Protein AF-A0A1M7P7F6-F1 (afdb_monomer_lite)

Organism: NCBI:txid1190415

pLDDT: mean 93.76, std 7.88, range [43.0, 98.19]

Structure (mmCIF, N/CA/C/O backbone):
data_AF-A0A1M7P7F6-F1
#
_entry.id   AF-A0A1M7P7F6-F1
#
loop_
_atom_site.group_PDB
_atom_site.id
_atom_site.type_symbol
_atom_site.label_atom_id
_atom_site.label_alt_id
_atom_site.label_comp_id
_atom_site.label_asym_id
_atom_site.label_entity_id
_atom_site.label_seq_id
_atom_site.pdbx_PDB_ins_code
_atom_site.Cartn_x
_atom_site.Cartn_y
_atom_site.Cartn_z
_atom_site.occupancy
_atom_site.B_iso_or_equiv
_atom_site.auth_seq_id
_atom_site.auth_comp_id
_atom_site.auth_asym_id
_atom_site.auth_atom_id
_atom_site.pdbx_PDB_model_num
ATOM 1 N N . MET A 1 1 ? -1.096 -17.892 -5.203 1.00 84.19 1 MET A N 1
ATOM 2 C CA . MET A 1 1 ? -1.112 -16.898 -4.107 1.00 84.19 1 MET A CA 1
ATOM 3 C C . MET A 1 1 ? 0.234 -16.950 -3.409 1.00 84.19 1 MET A C 1
ATOM 5 O O . MET A 1 1 ? 0.720 -18.050 -3.185 1.00 84.19 1 MET A O 1
ATOM 9 N N . ILE A 1 2 ? 0.833 -15.798 -3.111 1.00 93.12 2 ILE A N 1
ATOM 10 C CA . ILE A 1 2 ? 2.153 -15.685 -2.477 1.00 93.12 2 ILE A CA 1
ATOM 11 C C . ILE A 1 2 ? 2.014 -14.786 -1.247 1.00 93.12 2 ILE A C 1
ATOM 13 O O . ILE A 1 2 ? 1.467 -13.690 -1.345 1.00 93.12 2 ILE A O 1
ATOM 17 N N . TYR A 1 3 ? 2.510 -15.241 -0.099 1.00 95.12 3 TYR A N 1
ATOM 18 C CA . TYR A 1 3 ? 2.685 -14.395 1.077 1.00 95.12 3 TYR A CA 1
ATOM 19 C C . TYR A 1 3 ? 4.166 -14.081 1.240 1.00 95.12 3 TYR A C 1
ATOM 21 O O . TYR A 1 3 ? 4.997 -14.987 1.279 1.00 95.12 3 TYR A O 1
ATOM 29 N N . VAL A 1 4 ? 4.480 -12.798 1.335 1.00 94.62 4 VAL A N 1
ATOM 30 C CA . VAL A 1 4 ? 5.816 -12.310 1.663 1.00 94.62 4 VAL A CA 1
ATOM 31 C C . VAL A 1 4 ? 5.679 -11.515 2.942 1.00 94.62 4 VAL A C 1
ATOM 33 O O . VAL A 1 4 ? 4.731 -10.754 3.075 1.00 94.62 4 VAL A O 1
ATOM 36 N N . GLY A 1 5 ? 6.578 -11.716 3.901 1.00 94.94 5 GLY A N 1
ATOM 37 C CA . GLY A 1 5 ? 6.529 -11.008 5.179 1.00 94.94 5 GLY A CA 1
ATOM 38 C C . GLY A 1 5 ? 6.753 -9.499 5.037 1.00 94.94 5 GLY A C 1
ATOM 39 O O . GLY A 1 5 ? 6.337 -8.859 4.072 1.00 94.94 5 GLY A O 1
ATOM 40 N N . GLU A 1 6 ? 7.427 -8.912 6.015 1.00 95.94 6 GLU A N 1
ATOM 41 C CA . GLU A 1 6 ? 7.691 -7.476 5.994 1.00 95.94 6 GLU A CA 1
ATOM 42 C C . GLU A 1 6 ? 8.714 -7.100 4.912 1.00 95.94 6 GLU A C 1
ATOM 44 O O . GLU A 1 6 ? 9.818 -7.647 4.874 1.00 95.94 6 GLU A O 1
ATOM 49 N N . ILE A 1 7 ? 8.384 -6.115 4.073 1.00 96.75 7 ILE A N 1
ATOM 50 C CA . ILE A 1 7 ? 9.320 -5.546 3.094 1.00 96.75 7 ILE A CA 1
ATOM 51 C C . ILE A 1 7 ? 10.146 -4.434 3.737 1.00 96.75 7 ILE A C 1
ATOM 53 O O . ILE A 1 7 ? 9.632 -3.374 4.115 1.00 96.75 7 ILE A O 1
ATOM 57 N N . ARG A 1 8 ? 11.460 -4.660 3.832 1.00 94.81 8 ARG A N 1
ATOM 58 C CA . ARG A 1 8 ? 12.405 -3.722 4.464 1.00 94.81 8 ARG A CA 1
ATOM 59 C C . ARG A 1 8 ? 13.570 -3.310 3.575 1.00 94.81 8 ARG A C 1
ATOM 61 O O . ARG A 1 8 ? 14.224 -2.321 3.890 1.00 94.81 8 ARG A O 1
ATOM 68 N N . ASP A 1 9 ? 13.811 -4.033 2.490 1.00 95.62 9 ASP A N 1
ATOM 69 C CA . ASP A 1 9 ? 14.951 -3.832 1.606 1.00 95.62 9 ASP A CA 1
ATOM 70 C C . ASP A 1 9 ? 14.533 -3.598 0.146 1.00 95.62 9 ASP A C 1
ATO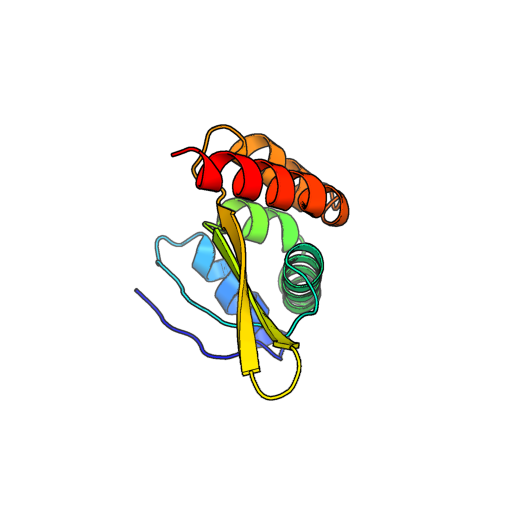M 72 O O . ASP A 1 9 ? 13.407 -3.877 -0.279 1.00 95.62 9 ASP A O 1
ATOM 76 N N . ILE A 1 10 ? 15.485 -3.064 -0.615 1.00 96.50 10 ILE A N 1
ATOM 77 C CA . ILE A 1 10 ? 15.319 -2.647 -2.009 1.00 96.50 10 ILE A CA 1
ATOM 78 C C . ILE A 1 10 ? 15.025 -3.853 -2.919 1.00 96.50 10 ILE A C 1
ATOM 80 O O . ILE A 1 10 ? 14.171 -3.768 -3.805 1.00 96.50 10 ILE A O 1
ATOM 84 N N . ALA A 1 11 ? 15.716 -4.980 -2.719 1.00 95.62 11 ALA A N 1
ATOM 85 C CA . ALA A 1 11 ? 15.586 -6.142 -3.593 1.00 95.62 11 ALA A CA 1
ATOM 86 C C . ALA A 1 11 ? 14.194 -6.774 -3.453 1.00 95.62 11 ALA A C 1
ATOM 88 O O . ALA A 1 11 ? 13.510 -6.984 -4.458 1.00 95.62 11 ALA A O 1
ATOM 89 N N . SER A 1 12 ? 13.736 -6.992 -2.218 1.00 95.44 12 SER A N 1
ATOM 90 C CA . SER A 1 12 ? 12.404 -7.527 -1.924 1.00 95.44 12 SER A CA 1
ATOM 91 C C . SER A 1 12 ? 11.293 -6.620 -2.460 1.00 95.44 12 SER A C 1
ATOM 93 O O . SER A 1 12 ? 10.361 -7.104 -3.106 1.00 95.44 12 SER A O 1
ATOM 95 N N . ALA A 1 13 ? 11.406 -5.299 -2.271 1.00 96.25 13 ALA A N 1
ATOM 96 C CA . ALA A 1 13 ? 10.431 -4.342 -2.794 1.00 96.25 13 ALA A CA 1
ATOM 97 C C . ALA A 1 13 ? 10.325 -4.406 -4.324 1.00 96.25 13 ALA A C 1
ATOM 99 O O . ALA A 1 13 ? 9.222 -4.466 -4.869 1.00 96.25 13 ALA A O 1
ATOM 100 N N . ALA A 1 14 ? 11.461 -4.461 -5.024 1.00 96.69 14 ALA A N 1
ATOM 101 C CA . ALA A 1 14 ? 11.478 -4.564 -6.477 1.00 96.69 14 ALA A CA 1
ATOM 102 C C . ALA A 1 14 ? 10.832 -5.868 -6.977 1.00 96.69 14 ALA A C 1
ATOM 104 O O . ALA A 1 14 ? 10.046 -5.848 -7.928 1.00 96.69 14 ALA A O 1
ATOM 105 N N . GLN A 1 15 ? 11.114 -7.000 -6.325 1.00 94.75 15 GLN A N 1
ATOM 106 C CA . GLN A 1 15 ? 10.494 -8.276 -6.688 1.00 94.75 15 GLN A CA 1
ATOM 107 C C . GLN A 1 15 ? 8.977 -8.235 -6.509 1.00 94.75 15 GLN A C 1
ATOM 109 O O . GLN A 1 15 ? 8.246 -8.626 -7.418 1.00 94.75 15 GLN A O 1
ATOM 114 N N . ILE A 1 16 ? 8.493 -7.703 -5.386 1.00 94.62 16 ILE A N 1
ATOM 115 C CA . ILE A 1 16 ? 7.056 -7.633 -5.114 1.00 94.62 16 ILE A CA 1
ATOM 116 C C . ILE A 1 16 ? 6.337 -6.683 -6.063 1.00 94.62 16 ILE A C 1
ATOM 118 O O . ILE A 1 16 ? 5.302 -7.052 -6.620 1.00 94.62 16 ILE A O 1
ATOM 122 N N . VAL A 1 17 ? 6.895 -5.496 -6.307 1.00 94.94 17 VAL A N 1
ATOM 123 C CA . VAL A 1 17 ? 6.313 -4.540 -7.254 1.00 94.94 17 VAL A CA 1
ATOM 124 C C . VAL A 1 17 ? 6.218 -5.173 -8.645 1.00 94.94 17 VAL A C 1
ATOM 126 O O . VAL A 1 17 ? 5.141 -5.160 -9.232 1.00 94.94 17 VAL A O 1
ATOM 129 N N . ARG A 1 18 ? 7.266 -5.840 -9.151 1.00 94.25 18 ARG A N 1
ATOM 130 C CA . ARG A 1 18 ? 7.196 -6.558 -10.443 1.00 94.25 18 ARG A CA 1
ATOM 131 C C . ARG A 1 18 ? 6.179 -7.694 -10.428 1.00 94.25 18 ARG A C 1
ATOM 133 O O . ARG A 1 18 ? 5.382 -7.821 -11.352 1.00 94.25 18 ARG A O 1
ATOM 140 N N . ALA A 1 19 ? 6.187 -8.517 -9.386 1.00 92.94 19 ALA A N 1
ATOM 141 C CA . ALA A 1 19 ? 5.311 -9.676 -9.300 1.00 92.94 19 ALA A CA 1
ATOM 142 C C . ALA A 1 19 ? 3.824 -9.284 -9.195 1.00 92.94 19 ALA A C 1
ATOM 144 O O . ALA A 1 19 ? 2.972 -10.055 -9.643 1.00 92.94 19 ALA A O 1
ATOM 145 N N . SER A 1 20 ? 3.516 -8.080 -8.691 1.00 91.19 20 SER A N 1
ATOM 146 C CA . SER A 1 20 ? 2.146 -7.559 -8.554 1.00 91.19 20 SER A CA 1
ATOM 147 C C . SER A 1 20 ? 1.387 -7.412 -9.880 1.00 91.19 20 SER A C 1
ATOM 149 O O . SER A 1 20 ? 0.160 -7.385 -9.882 1.00 91.19 20 SER A O 1
ATOM 151 N N . ILE A 1 21 ? 2.091 -7.366 -11.018 1.00 93.88 21 ILE A N 1
ATOM 152 C CA . ILE A 1 21 ? 1.486 -7.280 -12.358 1.00 93.88 21 ILE A CA 1
ATOM 153 C C . ILE A 1 21 ? 1.600 -8.580 -13.170 1.00 93.88 21 ILE A C 1
ATOM 155 O O . ILE A 1 21 ? 1.143 -8.623 -14.310 1.00 93.88 21 ILE A O 1
ATOM 159 N N . ASN A 1 22 ? 2.166 -9.645 -12.592 1.00 89.00 22 ASN A N 1
ATOM 160 C CA . ASN A 1 22 ? 2.459 -10.907 -13.287 1.00 89.00 22 ASN A CA 1
ATOM 161 C C . ASN A 1 22 ? 1.410 -12.006 -13.023 1.00 89.00 22 ASN A C 1
ATOM 163 O O . ASN A 1 22 ? 1.707 -13.190 -13.149 1.00 89.00 22 ASN A O 1
ATOM 167 N N . GLY A 1 23 ? 0.192 -11.633 -12.615 1.00 83.25 23 GLY A N 1
ATOM 168 C CA . GLY A 1 23 ? -0.909 -12.579 -12.379 1.00 83.25 23 GLY A CA 1
ATOM 169 C C . GLY A 1 23 ? -0.867 -13.311 -11.031 1.00 83.25 23 GLY A C 1
ATOM 170 O O . GLY A 1 23 ? -1.698 -14.181 -10.780 1.00 83.25 23 GLY A O 1
ATOM 171 N N . ASN A 1 24 ? 0.059 -12.952 -10.137 1.00 87.38 24 ASN A N 1
ATOM 172 C CA . ASN A 1 24 ? 0.102 -13.485 -8.777 1.00 87.38 24 ASN A CA 1
ATOM 173 C C . ASN A 1 24 ? -0.701 -12.604 -7.816 1.00 87.38 24 ASN A C 1
ATOM 175 O O . ASN A 1 24 ? -0.482 -11.399 -7.742 1.00 87.38 24 ASN A O 1
ATOM 179 N N . PHE A 1 25 ? -1.563 -13.216 -7.003 1.00 92.75 25 PHE A N 1
ATOM 180 C CA . PHE A 1 25 ? -2.109 -12.547 -5.821 1.00 92.75 25 PHE A CA 1
ATOM 181 C C . PHE A 1 25 ? -1.074 -12.576 -4.692 1.00 92.75 25 PHE A C 1
ATOM 183 O O . PHE A 1 25 ? -0.717 -13.662 -4.217 1.00 92.75 25 PHE A O 1
ATOM 190 N N . ILE A 1 26 ? -0.584 -11.398 -4.305 1.00 95.00 26 ILE A N 1
ATOM 191 C CA . ILE A 1 26 ? 0.492 -11.216 -3.329 1.00 95.00 26 ILE A CA 1
ATOM 192 C C . ILE A 1 26 ? -0.056 -10.502 -2.101 1.00 95.00 26 ILE A C 1
ATOM 194 O O . ILE A 1 26 ? -0.684 -9.452 -2.223 1.00 95.00 26 ILE A O 1
ATOM 198 N N . ILE A 1 27 ? 0.235 -11.045 -0.923 1.00 96.81 27 ILE A N 1
ATOM 199 C CA . ILE A 1 27 ? 0.021 -10.366 0.355 1.00 96.81 27 ILE A CA 1
ATOM 200 C C . ILE A 1 27 ? 1.385 -10.078 0.966 1.00 96.81 27 ILE A C 1
ATOM 202 O O . ILE A 1 27 ? 2.231 -10.969 1.041 1.00 96.81 27 ILE A O 1
ATOM 206 N N . THR A 1 28 ? 1.585 -8.840 1.406 1.00 96.81 28 THR A N 1
ATOM 207 C CA . THR A 1 28 ? 2.802 -8.438 2.101 1.00 96.81 28 THR A CA 1
ATOM 208 C C . THR A 1 28 ? 2.541 -7.364 3.141 1.00 96.81 28 THR A C 1
ATOM 210 O O . THR A 1 28 ? 1.472 -6.750 3.140 1.00 96.81 28 THR A O 1
ATOM 213 N N . THR A 1 29 ? 3.493 -7.160 4.050 1.00 97.12 29 THR A N 1
ATOM 214 C CA . THR A 1 29 ? 3.387 -6.161 5.111 1.00 97.12 29 THR A CA 1
ATOM 215 C C . THR A 1 29 ? 4.477 -5.104 4.977 1.00 97.12 29 THR A C 1
ATOM 217 O O . THR A 1 29 ? 5.564 -5.336 4.446 1.00 97.12 29 THR A O 1
ATOM 220 N N . GLY A 1 30 ? 4.173 -3.902 5.452 1.00 95.69 30 GLY A N 1
ATOM 221 C CA . GLY A 1 30 ? 5.116 -2.797 5.514 1.00 95.69 30 GLY A CA 1
ATOM 222 C C . GLY A 1 30 ? 4.834 -1.957 6.746 1.00 95.69 30 GLY A C 1
ATOM 223 O O . GLY A 1 30 ? 3.675 -1.694 7.068 1.00 95.69 30 GLY A O 1
ATOM 224 N N . HIS A 1 31 ? 5.888 -1.549 7.445 1.00 93.94 31 HIS A N 1
ATOM 225 C CA . HIS A 1 31 ? 5.755 -0.673 8.599 1.00 93.94 31 HIS A CA 1
ATOM 226 C C . HIS A 1 31 ? 5.630 0.790 8.160 1.00 93.94 31 HIS A C 1
ATOM 228 O O . HIS A 1 31 ? 6.541 1.328 7.522 1.00 93.94 31 HIS A O 1
ATOM 234 N N . SER A 1 32 ? 4.498 1.420 8.490 1.00 94.62 32 SER A N 1
ATOM 235 C CA . SER A 1 32 ? 4.204 2.800 8.107 1.00 94.62 32 SER A CA 1
ATOM 236 C C . SER A 1 32 ? 3.111 3.455 8.959 1.00 94.62 32 SER A C 1
ATOM 238 O O . SER A 1 32 ? 2.242 2.771 9.506 1.00 94.62 32 SER A O 1
ATOM 240 N N . GLY A 1 33 ? 3.136 4.789 9.042 1.00 94.62 33 GLY A N 1
ATOM 241 C CA . GLY A 1 33 ? 2.171 5.592 9.802 1.00 94.62 33 GLY A CA 1
ATOM 242 C C . GLY A 1 33 ? 0.808 5.748 9.122 1.00 94.62 33 GLY A C 1
ATOM 243 O O . GLY A 1 33 ? -0.197 5.914 9.809 1.00 94.62 33 GLY A O 1
ATOM 244 N N . SER A 1 34 ? 0.759 5.633 7.794 1.00 96.69 34 SER A N 1
ATOM 245 C CA . SER A 1 34 ? -0.459 5.784 6.995 1.00 96.69 34 SER A CA 1
ATOM 246 C C . SER A 1 34 ? -0.404 4.954 5.704 1.00 96.69 34 SER A C 1
ATOM 248 O O . SER A 1 34 ? 0.633 4.376 5.349 1.00 96.69 34 SER A O 1
ATOM 250 N N . ILE A 1 35 ? -1.534 4.891 4.989 1.00 97.81 35 ILE A N 1
ATOM 251 C CA . ILE A 1 35 ? -1.612 4.251 3.668 1.00 97.81 35 ILE A CA 1
ATOM 252 C C . ILE A 1 35 ? -0.763 5.012 2.629 1.00 97.81 35 ILE A C 1
ATOM 254 O O . ILE A 1 35 ? 0.034 4.358 1.957 1.00 97.81 35 ILE A O 1
ATOM 258 N N . PRO A 1 36 ? -0.843 6.353 2.499 1.00 97.62 36 PRO A N 1
ATOM 259 C CA . PRO A 1 36 ? 0.061 7.100 1.622 1.00 97.62 36 PRO A CA 1
ATOM 260 C C . PRO A 1 36 ? 1.542 6.812 1.893 1.00 97.62 36 PRO A C 1
ATOM 262 O O . PRO A 1 36 ? 2.302 6.525 0.968 1.00 97.62 36 PRO A O 1
ATOM 265 N N . ASP A 1 37 ? 1.938 6.786 3.166 1.00 97.00 37 ASP A N 1
ATOM 266 C CA . ASP A 1 37 ? 3.338 6.596 3.547 1.00 97.00 37 ASP A CA 1
ATOM 267 C C . ASP A 1 37 ? 3.870 5.205 3.165 1.00 97.00 37 ASP A C 1
ATOM 269 O O . ASP A 1 37 ? 5.021 5.075 2.742 1.00 97.00 37 ASP A O 1
ATOM 273 N N . VAL A 1 38 ? 3.056 4.141 3.285 1.00 96.94 38 VAL A N 1
ATOM 274 C CA . VAL A 1 38 ? 3.518 2.793 2.893 1.00 96.94 38 VAL A CA 1
ATOM 275 C C . VAL A 1 38 ? 3.671 2.675 1.376 1.00 96.94 38 VAL A C 1
ATOM 277 O O . VAL A 1 38 ? 4.598 2.016 0.904 1.00 96.94 38 VAL A O 1
ATOM 280 N N . LEU A 1 39 ? 2.809 3.352 0.610 1.00 97.19 39 LEU A N 1
ATOM 281 C CA . LEU A 1 39 ? 2.893 3.388 -0.849 1.00 97.19 39 LEU A CA 1
ATOM 282 C C . LEU A 1 39 ? 4.137 4.145 -1.320 1.00 97.19 39 LEU A C 1
ATOM 284 O O . LEU A 1 39 ? 4.868 3.629 -2.167 1.00 97.19 39 LEU A O 1
ATOM 288 N N . GLU A 1 40 ? 4.423 5.311 -0.733 1.00 96.88 40 GLU A N 1
ATOM 289 C CA . GLU A 1 40 ? 5.656 6.057 -1.014 1.00 96.88 40 GLU A CA 1
ATOM 290 C C . GLU A 1 40 ? 6.897 5.245 -0.650 1.00 96.88 40 GLU A C 1
ATOM 292 O O . GLU A 1 40 ? 7.843 5.165 -1.436 1.00 96.88 40 GLU A O 1
ATOM 297 N N . ARG A 1 41 ? 6.888 4.577 0.510 1.00 96.12 41 ARG A N 1
ATOM 298 C CA . ARG A 1 41 ? 7.987 3.705 0.938 1.00 96.12 41 ARG A CA 1
ATOM 299 C C . ARG A 1 41 ? 8.235 2.581 -0.065 1.00 96.12 41 ARG A C 1
ATOM 301 O O . ARG A 1 41 ? 9.383 2.340 -0.427 1.00 96.12 41 ARG A O 1
ATOM 308 N N . PHE A 1 42 ? 7.188 1.895 -0.518 1.00 96.56 42 PHE A N 1
ATOM 309 C CA . PHE A 1 42 ? 7.314 0.780 -1.462 1.00 96.56 42 PHE A CA 1
ATOM 310 C C . PHE A 1 42 ? 7.812 1.252 -2.827 1.00 96.56 42 PHE A C 1
ATOM 312 O O . PHE A 1 42 ? 8.730 0.646 -3.383 1.00 96.56 42 PHE A O 1
ATOM 319 N N . ALA A 1 43 ? 7.258 2.354 -3.340 1.00 96.38 43 ALA A N 1
ATOM 320 C CA . ALA A 1 43 ? 7.733 2.966 -4.574 1.00 96.38 43 ALA A CA 1
ATOM 321 C C . ALA A 1 43 ? 9.211 3.371 -4.458 1.00 96.38 43 ALA A C 1
ATOM 323 O O . ALA A 1 43 ? 10.009 3.017 -5.321 1.00 96.38 43 ALA A O 1
ATOM 324 N N . SER A 1 44 ? 9.590 4.026 -3.357 1.00 96.19 44 SER A N 1
ATOM 325 C CA . SER A 1 44 ? 10.959 4.491 -3.105 1.00 96.19 44 SER A CA 1
ATOM 326 C C . SER A 1 44 ? 11.960 3.344 -2.960 1.00 96.19 44 SER A C 1
ATOM 328 O O . SER A 1 44 ? 13.050 3.413 -3.519 1.00 96.19 44 SER A O 1
ATOM 330 N N . LEU A 1 45 ? 11.596 2.267 -2.254 1.00 97.31 45 LEU A N 1
ATOM 331 C CA . LEU A 1 45 ? 12.440 1.076 -2.119 1.00 97.31 45 LEU A CA 1
ATOM 332 C C . LEU A 1 45 ? 12.625 0.341 -3.450 1.00 97.31 45 LEU A C 1
ATOM 334 O O . LEU A 1 45 ? 13.694 -0.204 -3.699 1.00 97.31 45 LEU A O 1
ATOM 338 N N . ALA A 1 46 ? 11.605 0.312 -4.307 1.00 97.19 46 ALA A N 1
ATOM 339 C CA . ALA A 1 46 ? 11.679 -0.372 -5.594 1.00 97.19 46 ALA A CA 1
ATOM 340 C C . ALA A 1 46 ? 12.375 0.463 -6.686 1.00 97.19 46 ALA A C 1
ATOM 342 O O . ALA A 1 46 ? 12.977 -0.113 -7.598 1.00 97.19 46 ALA A O 1
ATOM 343 N N . GLN A 1 47 ? 12.329 1.797 -6.585 1.00 96.81 47 GLN A N 1
ATOM 344 C CA . GLN A 1 47 ? 12.831 2.745 -7.586 1.00 96.81 47 GLN A CA 1
ATOM 345 C C . GLN A 1 47 ? 14.263 2.452 -8.090 1.00 96.81 47 GLN A C 1
ATOM 347 O O . GLN A 1 47 ? 14.469 2.508 -9.303 1.00 96.81 47 GLN A O 1
ATOM 352 N N . PRO A 1 48 ? 15.249 2.072 -7.245 1.00 97.25 48 PRO A N 1
ATOM 353 C CA . PRO A 1 48 ? 16.612 1.786 -7.706 1.00 97.25 48 PRO A CA 1
ATOM 354 C C . PRO A 1 48 ? 16.721 0.627 -8.710 1.00 97.25 48 PRO A C 1
ATOM 356 O O . PRO A 1 48 ? 17.652 0.600 -9.507 1.00 97.25 48 PRO A O 1
ATOM 359 N N . HIS A 1 49 ? 15.774 -0.319 -8.700 1.00 97.00 49 HIS A N 1
ATOM 360 C CA . HIS A 1 49 ? 15.726 -1.445 -9.646 1.00 97.00 49 HIS A CA 1
ATOM 361 C C . HIS A 1 49 ? 14.605 -1.312 -10.686 1.00 97.00 49 HIS A C 1
ATOM 363 O O . HIS A 1 49 ? 14.491 -2.147 -11.590 1.00 97.00 49 HIS A O 1
ATOM 369 N N . ILE A 1 50 ? 13.723 -0.323 -10.529 1.00 95.56 50 ILE A N 1
ATOM 370 C CA . ILE A 1 50 ? 12.521 -0.134 -11.337 1.00 95.56 50 ILE A CA 1
ATOM 371 C C . ILE A 1 50 ? 12.298 1.365 -11.530 1.00 95.56 50 ILE A C 1
ATOM 373 O O . ILE A 1 50 ? 11.693 2.024 -10.690 1.00 95.56 50 ILE A O 1
ATOM 377 N N . SER A 1 51 ? 12.739 1.903 -12.666 1.00 95.00 51 SER A N 1
ATOM 378 C CA . SER A 1 51 ? 12.606 3.335 -12.973 1.00 95.00 51 SER A CA 1
ATOM 379 C C . SER A 1 51 ? 11.156 3.834 -12.957 1.00 95.00 51 SER A C 1
ATOM 381 O O . SER A 1 51 ? 10.916 5.002 -12.664 1.00 95.00 51 SER A O 1
ATOM 383 N N . ASN A 1 52 ? 10.187 2.956 -13.215 1.00 95.88 52 ASN A N 1
ATOM 384 C CA . ASN A 1 52 ? 8.760 3.249 -13.164 1.00 95.88 52 ASN A CA 1
ATOM 385 C C . ASN A 1 52 ? 8.029 2.515 -12.022 1.00 95.88 52 ASN A C 1
ATOM 387 O O . ASN A 1 52 ? 6.902 2.039 -12.185 1.00 95.88 52 ASN A O 1
ATOM 391 N N . ALA A 1 53 ? 8.659 2.418 -10.845 1.00 96.88 53 ALA A N 1
ATOM 392 C CA . ALA A 1 53 ? 8.114 1.701 -9.690 1.00 96.88 53 ALA A CA 1
ATOM 393 C C . ALA A 1 53 ? 6.684 2.132 -9.328 1.00 96.88 53 ALA A C 1
ATOM 395 O O . ALA A 1 53 ? 5.833 1.275 -9.088 1.00 96.88 53 ALA A O 1
ATOM 396 N N . ARG A 1 54 ? 6.394 3.442 -9.343 1.00 96.81 54 ARG A N 1
ATOM 397 C CA . ARG A 1 54 ? 5.047 3.972 -9.065 1.00 96.81 54 ARG A CA 1
ATOM 398 C C . ARG A 1 54 ? 4.005 3.490 -10.065 1.00 96.81 54 ARG A C 1
ATOM 400 O O . ARG A 1 54 ? 2.902 3.146 -9.660 1.00 96.81 54 ARG A O 1
ATOM 407 N N . GLU A 1 55 ? 4.337 3.434 -11.352 1.00 97.44 55 GLU A N 1
ATOM 408 C CA . GLU A 1 55 ? 3.409 2.982 -12.393 1.00 97.44 55 GLU A CA 1
ATOM 409 C C . GLU A 1 55 ? 3.048 1.511 -12.228 1.00 97.44 55 GLU A C 1
ATOM 411 O O . GLU A 1 55 ? 1.876 1.137 -12.309 1.00 97.44 55 GLU A O 1
ATOM 416 N N . ILE A 1 56 ? 4.056 0.680 -11.956 1.00 97.12 56 ILE A N 1
ATOM 417 C CA . ILE A 1 56 ? 3.862 -0.752 -11.747 1.00 97.12 56 ILE A CA 1
ATOM 418 C C . ILE A 1 56 ? 3.091 -0.993 -10.448 1.00 97.12 56 ILE A C 1
ATOM 420 O O . ILE A 1 56 ? 2.115 -1.743 -10.462 1.00 97.12 56 ILE A O 1
ATOM 424 N N . LEU A 1 57 ? 3.453 -0.303 -9.360 1.00 96.62 57 LEU A N 1
ATOM 425 C CA . LEU A 1 57 ? 2.721 -0.356 -8.095 1.00 96.62 57 LEU A CA 1
ATOM 426 C C . LEU A 1 57 ? 1.259 0.064 -8.293 1.00 96.62 57 LEU A C 1
ATOM 428 O O . LEU A 1 57 ? 0.355 -0.671 -7.911 1.00 96.62 57 LEU A O 1
ATOM 432 N N . ALA A 1 58 ? 1.009 1.192 -8.962 1.00 97.00 58 ALA A N 1
ATOM 433 C CA . ALA A 1 58 ? -0.335 1.670 -9.272 1.00 97.00 58 ALA A CA 1
ATOM 434 C C . ALA A 1 58 ? -1.132 0.678 -10.122 1.00 97.00 58 ALA A C 1
ATOM 436 O O . ALA A 1 58 ? -2.354 0.647 -10.031 1.00 97.00 58 ALA A O 1
ATOM 437 N N . LYS A 1 59 ? -0.483 -0.121 -10.972 1.00 96.00 59 LYS A N 1
ATOM 438 C CA . LYS A 1 59 ? -1.150 -1.132 -11.799 1.00 96.00 59 LYS A CA 1
ATOM 439 C C . LYS A 1 59 ? -1.463 -2.409 -11.016 1.00 96.00 59 LYS A C 1
ATOM 441 O O . LYS A 1 59 ? -2.558 -2.939 -11.167 1.00 96.00 59 LYS A O 1
ATOM 446 N N . GLY A 1 60 ? -0.529 -2.892 -10.201 1.00 95.50 60 GLY A N 1
ATOM 447 C CA . GLY A 1 60 ? -0.659 -4.165 -9.485 1.00 95.50 60 GLY A CA 1
ATOM 448 C C . GLY A 1 60 ? -1.338 -4.075 -8.118 1.00 95.50 60 GLY A C 1
ATOM 449 O O . GLY A 1 60 ? -1.819 -5.083 -7.607 1.00 95.50 60 GLY A O 1
ATOM 450 N N . LEU A 1 61 ? -1.422 -2.885 -7.513 1.00 96.75 61 LEU A N 1
ATOM 451 C CA . LEU A 1 61 ? -2.044 -2.713 -6.201 1.00 96.75 61 LEU A CA 1
ATOM 452 C C . LEU A 1 61 ? -3.553 -2.994 -6.259 1.00 96.75 61 LEU A C 1
ATOM 454 O O . LEU A 1 61 ? -4.279 -2.436 -7.089 1.00 96.75 61 LEU A O 1
ATOM 458 N N . VAL A 1 62 ? -4.025 -3.848 -5.353 1.00 96.25 62 VAL A N 1
ATOM 459 C CA . VAL A 1 62 ? -5.446 -4.210 -5.217 1.00 96.25 62 VAL A CA 1
ATOM 460 C C . VAL A 1 62 ? -6.067 -3.507 -4.017 1.00 96.25 62 VAL A C 1
ATOM 462 O O . VAL A 1 62 ? -7.109 -2.868 -4.152 1.00 96.25 62 VAL A O 1
ATOM 465 N N . ALA A 1 63 ? -5.418 -3.607 -2.858 1.00 96.75 63 ALA A N 1
ATOM 466 C CA . ALA A 1 63 ? -5.860 -2.971 -1.630 1.00 96.75 63 ALA A CA 1
ATOM 467 C C . ALA A 1 63 ? -4.692 -2.750 -0.661 1.00 96.75 63 ALA A C 1
ATOM 469 O O . ALA A 1 63 ? -3.664 -3.422 -0.750 1.00 96.75 63 ALA A O 1
ATOM 470 N N . VAL A 1 64 ? -4.885 -1.836 0.287 1.00 97.56 64 VAL A N 1
ATOM 471 C CA . VAL A 1 64 ? -4.024 -1.629 1.454 1.00 97.56 64 VAL A CA 1
ATOM 472 C C . VAL A 1 64 ? -4.901 -1.635 2.695 1.00 97.56 64 VAL A C 1
ATOM 474 O O . VAL A 1 64 ? -5.946 -0.987 2.720 1.00 97.56 64 VAL A O 1
ATOM 477 N N . VAL A 1 65 ? -4.463 -2.342 3.733 1.00 97.19 65 VAL A N 1
ATOM 478 C CA . VAL A 1 65 ? -5.074 -2.298 5.062 1.00 97.19 65 VAL A CA 1
ATOM 479 C C . VAL A 1 65 ? -4.046 -1.721 6.020 1.00 97.19 65 VAL A C 1
ATOM 481 O O . VAL A 1 65 ? -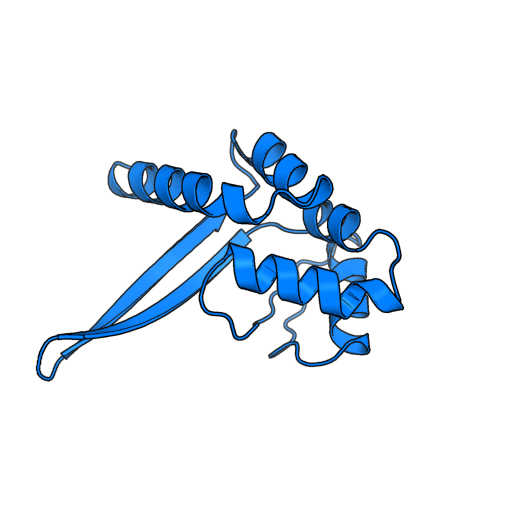2.940 -2.244 6.140 1.00 97.19 65 VAL A O 1
ATOM 484 N N . HIS A 1 66 ? -4.411 -0.635 6.690 1.00 97.44 66 HIS A N 1
ATOM 485 C CA . HIS A 1 66 ? -3.603 -0.015 7.730 1.00 97.44 66 HIS A CA 1
ATOM 486 C C . HIS A 1 66 ? -4.268 -0.247 9.080 1.00 97.44 66 HIS A C 1
ATOM 488 O O . HIS A 1 66 ? -5.473 -0.041 9.234 1.00 97.44 66 HIS A O 1
ATOM 494 N N . GLN A 1 67 ? -3.486 -0.728 10.041 1.00 95.56 67 GLN A N 1
ATOM 495 C CA . GLN A 1 67 ? -3.960 -1.089 11.368 1.00 95.56 67 GLN A CA 1
ATOM 496 C C . GLN A 1 67 ? -3.150 -0.340 12.417 1.00 95.56 67 GLN A C 1
ATOM 498 O O . GLN A 1 67 ? -1.920 -0.352 12.385 1.00 95.56 67 GLN A O 1
ATOM 503 N N . SER A 1 68 ? -3.841 0.265 13.376 1.00 94.94 68 SER A N 1
ATOM 504 C CA . SER A 1 68 ? -3.228 0.860 14.560 1.00 94.94 68 SER A CA 1
ATOM 505 C C . SER A 1 68 ? -3.966 0.422 15.821 1.00 94.94 68 SER A C 1
ATOM 507 O O . SER A 1 68 ? -5.157 0.108 15.799 1.00 94.94 68 SER A O 1
ATOM 509 N N . LEU A 1 69 ? -3.240 0.354 16.935 1.00 94.94 69 LEU A N 1
ATOM 510 C CA . LEU A 1 69 ? -3.815 0.089 18.249 1.00 94.94 69 LEU A CA 1
ATOM 511 C C . LEU A 1 69 ? -3.810 1.388 19.048 1.00 94.94 69 LEU A C 1
ATOM 513 O O . LEU A 1 69 ? -2.747 1.908 19.378 1.00 94.94 69 LEU A O 1
ATOM 517 N N . GLU A 1 70 ? -4.997 1.887 19.371 1.00 93.75 70 GLU A N 1
ATOM 518 C CA . GLU A 1 70 ? -5.184 3.049 20.236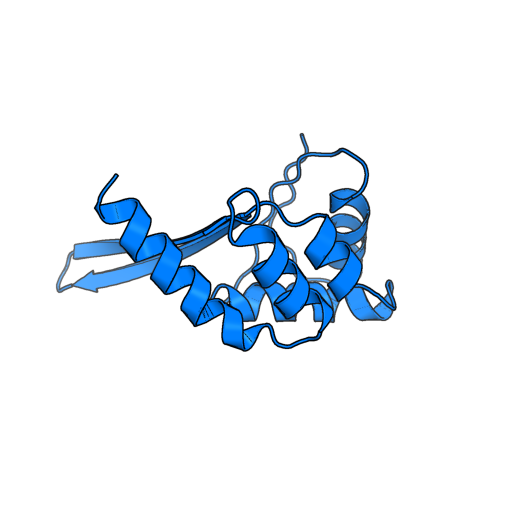 1.00 93.75 70 GLU A CA 1
ATOM 519 C C . GLU A 1 70 ? -5.489 2.589 21.662 1.00 93.75 70 GLU A C 1
ATOM 521 O O . GLU A 1 70 ? -6.320 1.70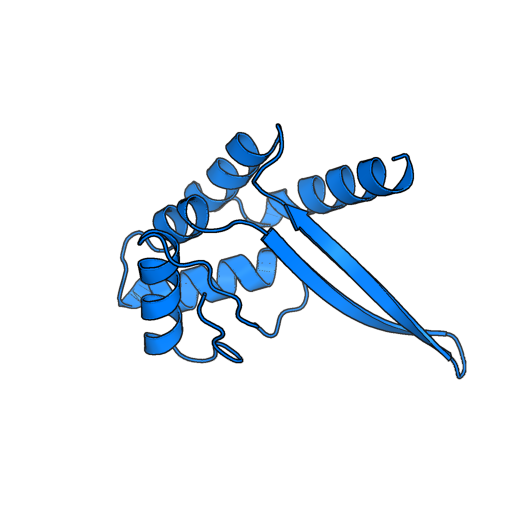5 21.883 1.00 93.75 70 GLU A O 1
ATOM 526 N N . SER A 1 71 ? -4.823 3.189 22.646 1.00 94.44 71 SER A N 1
ATOM 527 C CA . SER A 1 71 ? -5.084 2.913 24.060 1.00 94.44 71 SER A CA 1
ATOM 528 C C . SER A 1 71 ? -6.124 3.894 24.595 1.00 94.44 71 SER A C 1
ATOM 530 O O . SER A 1 71 ? -5.879 5.098 24.625 1.00 94.44 71 SER A O 1
ATOM 532 N N . ILE A 1 72 ? -7.265 3.382 25.058 1.00 93.19 72 ILE A N 1
ATOM 533 C CA . ILE A 1 72 ? -8.287 4.154 25.774 1.00 93.19 72 ILE A CA 1
ATOM 534 C C . ILE A 1 72 ? -8.371 3.610 27.203 1.00 93.19 72 ILE A C 1
ATOM 536 O O . ILE A 1 72 ? -8.986 2.572 27.465 1.00 93.19 72 ILE A O 1
ATOM 540 N N . GLY A 1 73 ? -7.701 4.296 28.133 1.00 92.44 73 GLY A N 1
ATOM 541 C CA . GLY A 1 73 ? -7.494 3.797 29.493 1.00 92.44 73 GLY A CA 1
ATOM 542 C C . GLY A 1 73 ? -6.685 2.496 29.481 1.00 92.44 73 GLY A C 1
ATOM 543 O O . GLY A 1 73 ? -5.595 2.444 28.920 1.00 92.44 73 GLY A O 1
ATOM 544 N N . SER A 1 74 ? -7.232 1.431 30.071 1.00 92.75 74 SER A N 1
ATOM 545 C CA . SER A 1 74 ? -6.631 0.087 30.063 1.00 92.75 74 SER A CA 1
ATOM 546 C C . SER A 1 74 ? -6.999 -0.760 28.836 1.00 92.75 74 SER A C 1
ATOM 548 O O . SER A 1 74 ? -6.480 -1.865 28.679 1.00 92.75 74 SER A O 1
ATOM 550 N N . LYS A 1 75 ? -7.896 -0.279 27.963 1.00 93.75 75 LYS A N 1
ATOM 551 C CA . LYS A 1 75 ? -8.357 -1.017 26.779 1.00 93.75 75 LYS A CA 1
ATOM 552 C C . LYS A 1 75 ? -7.537 -0.634 25.551 1.00 93.75 75 LYS A C 1
ATOM 554 O O . LYS A 1 75 ? -7.272 0.543 25.325 1.00 93.75 75 LYS A O 1
ATOM 559 N N . LYS A 1 76 ? -7.195 -1.624 24.723 1.00 95.25 76 LYS A N 1
ATOM 560 C CA . LYS A 1 76 ? -6.645 -1.407 23.378 1.00 95.25 76 LYS A CA 1
ATOM 561 C C . LYS A 1 76 ? -7.755 -1.559 22.348 1.00 95.25 76 LYS A C 1
ATOM 563 O O . LYS A 1 76 ? -8.448 -2.574 22.342 1.00 95.25 76 LYS A O 1
ATOM 568 N N . ILE A 1 77 ? -7.909 -0.565 21.485 1.00 95.69 77 ILE A N 1
ATOM 569 C CA . ILE A 1 77 ? -8.879 -0.556 20.394 1.00 95.69 77 ILE A CA 1
ATOM 570 C C . ILE A 1 77 ? -8.118 -0.646 19.078 1.00 95.69 77 ILE A C 1
ATOM 572 O O . ILE A 1 77 ? -7.236 0.166 18.806 1.00 95.69 77 ILE A O 1
ATOM 576 N N . LEU A 1 78 ? -8.470 -1.637 18.260 1.00 94.69 78 LEU A N 1
ATOM 577 C CA . LEU A 1 78 ? -7.966 -1.753 16.899 1.00 94.69 78 LEU A CA 1
ATOM 578 C C . LEU A 1 78 ? -8.704 -0.760 16.001 1.00 94.69 78 LEU A C 1
ATOM 580 O O . LEU A 1 78 ? -9.919 -0.849 15.827 1.00 94.69 78 LEU A O 1
ATOM 584 N N . LYS A 1 79 ? -7.956 0.164 15.408 1.00 93.62 79 LYS A N 1
ATOM 585 C CA . LYS A 1 79 ? -8.413 0.990 14.297 1.00 93.62 79 LYS A CA 1
ATOM 586 C C . LYS A 1 79 ? -7.925 0.369 13.002 1.00 93.62 79 LYS A C 1
ATOM 588 O O . LYS A 1 79 ? -6.759 -0.001 12.884 1.00 93.62 79 LYS A O 1
ATOM 593 N N . VAL A 1 80 ? -8.829 0.266 12.036 1.00 93.88 80 VAL A N 1
ATOM 594 C CA . VAL A 1 80 ? -8.526 -0.248 10.703 1.00 93.88 80 VAL A CA 1
ATOM 595 C C . VAL A 1 80 ? -8.961 0.793 9.687 1.00 93.88 80 VAL A C 1
ATOM 597 O O . VAL A 1 80 ? -10.123 1.194 9.666 1.00 93.88 80 VAL A O 1
ATOM 600 N N . LYS A 1 81 ? -8.022 1.220 8.848 1.00 94.75 81 LYS A N 1
ATOM 601 C CA . LYS A 1 81 ? -8.287 1.975 7.625 1.00 94.75 81 LYS A CA 1
ATOM 602 C C . LYS A 1 81 ? -8.013 1.066 6.436 1.00 94.75 81 LYS A C 1
ATOM 604 O O . LYS A 1 81 ? -7.123 0.215 6.488 1.00 94.75 81 LYS A O 1
ATOM 609 N N . SER A 1 82 ? -8.758 1.251 5.355 1.00 95.25 82 SER A N 1
ATOM 610 C CA . SER A 1 82 ? -8.524 0.499 4.126 1.00 95.25 82 SER A CA 1
ATOM 611 C C . SER A 1 82 ? -8.613 1.392 2.901 1.00 95.25 82 SER A C 1
ATOM 613 O O . SER A 1 82 ? -9.328 2.392 2.898 1.00 95.25 82 SER A O 1
ATOM 615 N N . LEU A 1 83 ? -7.858 1.010 1.879 1.00 97.31 83 LEU A N 1
ATOM 616 C CA . LEU A 1 83 ? -7.923 1.558 0.536 1.00 97.31 83 LEU A CA 1
ATOM 617 C C . LEU A 1 83 ? -8.105 0.390 -0.424 1.00 97.31 83 LEU A C 1
ATOM 619 O O . LEU A 1 83 ? -7.280 -0.521 -0.43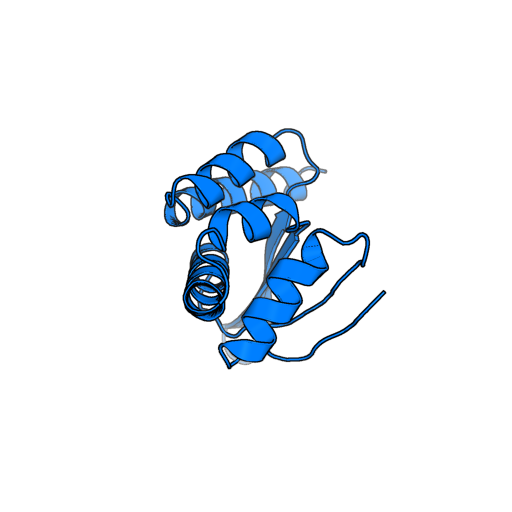1 1.00 97.31 83 LEU A O 1
ATOM 623 N N . VAL A 1 84 ? -9.147 0.416 -1.242 1.00 96.62 84 VAL A N 1
ATOM 624 C CA . VAL A 1 84 ? -9.464 -0.624 -2.225 1.00 96.62 84 VAL A CA 1
ATOM 625 C C . VAL A 1 84 ? -9.516 0.004 -3.614 1.00 96.62 84 VAL A C 1
ATOM 627 O O . VAL A 1 84 ? -10.198 0.999 -3.829 1.00 96.62 84 VAL A O 1
ATOM 630 N N . LEU A 1 85 ? -8.787 -0.569 -4.574 1.00 95.81 85 LEU A N 1
ATOM 631 C CA . LEU A 1 85 ? -8.605 0.001 -5.917 1.00 95.81 85 LEU A CA 1
ATOM 632 C C . LEU A 1 85 ? -9.399 -0.750 -7.002 1.00 95.81 85 LEU A C 1
ATOM 634 O O . LEU A 1 85 ? -9.111 -0.608 -8.194 1.00 95.81 85 LEU A O 1
ATOM 638 N N . THR A 1 86 ? -10.355 -1.590 -6.600 1.00 92.44 86 THR A N 1
ATOM 639 C CA . THR A 1 86 ? -11.247 -2.354 -7.491 1.00 92.44 86 THR A CA 1
ATOM 640 C C . THR A 1 8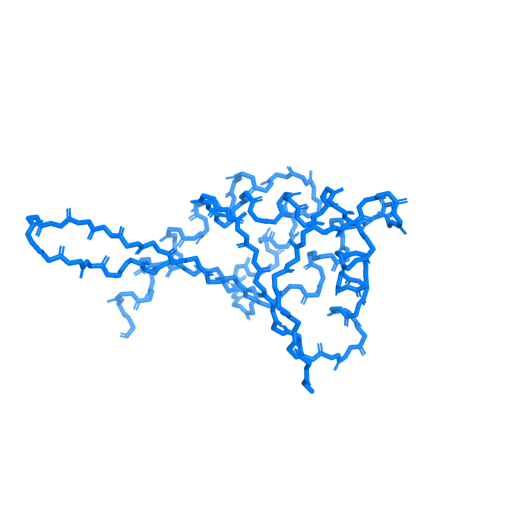6 ? -12.625 -1.709 -7.668 1.00 92.44 86 THR A C 1
ATOM 642 O O . THR A 1 86 ? -13.400 -2.169 -8.501 1.00 92.44 86 THR A O 1
ATOM 645 N N . GLY A 1 87 ? -12.935 -0.655 -6.904 1.00 90.12 87 GLY A N 1
ATOM 646 C CA . GLY A 1 87 ? -14.180 0.107 -7.015 1.00 90.12 87 GLY A CA 1
ATOM 647 C C . GLY A 1 87 ? -14.140 1.206 -8.084 1.00 90.12 87 GLY A C 1
ATOM 648 O O . GLY A 1 87 ? -13.141 1.396 -8.779 1.00 90.12 87 GLY A O 1
ATOM 649 N N . ASN A 1 88 ? -15.232 1.973 -8.176 1.00 90.75 88 ASN A N 1
ATOM 650 C CA . ASN A 1 88 ? -15.419 3.040 -9.174 1.00 90.75 88 ASN A CA 1
ATOM 651 C C . ASN A 1 88 ? -14.363 4.159 -9.098 1.00 90.75 88 ASN A C 1
ATOM 653 O O . ASN A 1 88 ? -14.027 4.769 -10.108 1.00 90.75 88 ASN A O 1
ATOM 657 N N . ASP A 1 89 ? -13.829 4.431 -7.909 1.00 94.06 89 ASP A N 1
ATOM 658 C CA . ASP A 1 89 ? -12.767 5.414 -7.664 1.00 94.06 89 ASP A CA 1
ATOM 659 C C . ASP A 1 89 ? -11.356 4.864 -7.930 1.00 94.06 89 ASP A C 1
ATOM 661 O O . ASP A 1 89 ? -10.389 5.628 -7.967 1.00 94.06 89 ASP A O 1
ATOM 665 N N . GLY A 1 90 ? -11.226 3.558 -8.186 1.00 95.88 90 GLY A N 1
ATOM 666 C CA . GLY A 1 90 ? -9.946 2.887 -8.389 1.00 95.88 90 GLY A CA 1
ATOM 667 C C . GLY A 1 90 ? -9.115 3.510 -9.509 1.00 95.88 90 GLY A C 1
ATOM 668 O O . GLY A 1 90 ? -7.912 3.693 -9.341 1.00 95.88 90 GLY A O 1
ATOM 669 N N . ALA A 1 91 ? -9.732 3.905 -10.627 1.00 96.69 91 ALA A N 1
ATOM 670 C CA . ALA A 1 91 ? -9.016 4.546 -11.734 1.00 96.69 91 ALA A CA 1
ATOM 671 C C . ALA A 1 91 ? -8.361 5.878 -11.320 1.00 96.69 91 ALA A C 1
ATOM 673 O O . ALA A 1 91 ? -7.195 6.112 -11.641 1.00 96.69 91 ALA A O 1
ATOM 674 N N . ALA A 1 92 ? -9.082 6.710 -10.561 1.00 97.25 92 ALA A N 1
ATOM 675 C CA . ALA A 1 92 ? -8.588 7.999 -10.082 1.00 97.25 92 ALA A CA 1
ATOM 676 C C . ALA A 1 92 ? -7.481 7.829 -9.028 1.00 97.25 92 ALA A C 1
ATOM 678 O O . ALA A 1 92 ? -6.455 8.505 -9.093 1.00 97.25 92 ALA A O 1
ATOM 679 N N . ILE A 1 93 ? -7.642 6.878 -8.101 1.00 98.06 93 ILE A N 1
ATOM 680 C CA . ILE A 1 93 ? -6.627 6.560 -7.082 1.00 98.06 93 ILE A CA 1
ATOM 681 C C . ILE A 1 93 ? -5.334 6.075 -7.747 1.00 98.06 93 ILE A C 1
ATOM 683 O O . ILE A 1 93 ? -4.247 6.538 -7.405 1.00 98.06 93 ILE A O 1
ATOM 687 N N . ARG A 1 94 ? -5.432 5.176 -8.738 1.00 97.81 94 ARG A N 1
ATOM 688 C CA . ARG A 1 94 ? -4.259 4.695 -9.489 1.00 97.81 94 ARG A CA 1
ATOM 689 C C . ARG A 1 94 ? -3.522 5.847 -10.159 1.00 97.81 94 ARG A C 1
ATOM 691 O O . ARG A 1 94 ? -2.296 5.857 -10.144 1.00 97.81 94 ARG A O 1
ATOM 698 N N . GLU A 1 95 ? -4.243 6.823 -10.700 1.00 98.00 95 GLU A N 1
ATOM 699 C CA . GLU A 1 95 ? -3.624 7.985 -11.335 1.00 98.00 95 GLU A CA 1
ATOM 700 C C . GLU A 1 95 ? -2.872 8.880 -10.343 1.00 98.00 95 GLU A C 1
ATOM 702 O O . GLU A 1 95 ? -1.752 9.310 -10.628 1.00 98.00 95 GLU A O 1
ATOM 707 N N . LYS A 1 96 ? -3.407 9.077 -9.133 1.00 98.19 96 LYS A N 1
ATOM 708 C CA . LYS A 1 96 ? -2.685 9.771 -8.052 1.00 98.19 96 LYS A CA 1
ATOM 709 C C . LYS A 1 96 ? -1.375 9.064 -7.695 1.00 98.19 96 LYS A C 1
ATOM 711 O O . LYS A 1 96 ? -0.360 9.729 -7.505 1.00 98.19 96 LYS A O 1
ATOM 716 N N . ILE A 1 97 ? -1.367 7.725 -7.664 1.00 97.88 97 ILE A N 1
ATOM 717 C CA . ILE A 1 97 ? -0.140 6.946 -7.414 1.00 97.88 97 ILE A CA 1
ATOM 718 C C . ILE A 1 97 ? 0.877 7.150 -8.546 1.00 97.88 97 ILE A C 1
ATOM 720 O O . ILE A 1 97 ? 2.044 7.424 -8.268 1.00 97.88 97 ILE A O 1
ATOM 724 N N . ARG A 1 98 ? 0.453 7.055 -9.816 1.00 96.69 98 ARG A N 1
ATOM 725 C CA . ARG A 1 98 ? 1.349 7.221 -10.981 1.00 96.69 98 ARG A CA 1
ATOM 726 C C . ARG A 1 98 ? 1.989 8.602 -11.029 1.00 96.69 98 ARG A C 1
ATOM 728 O O . ARG A 1 98 ? 3.201 8.711 -11.180 1.00 96.69 98 ARG A O 1
ATOM 735 N N . SER A 1 99 ? 1.172 9.636 -10.860 1.00 96.44 99 SER A N 1
ATOM 736 C CA . SER A 1 99 ? 1.590 11.038 -10.942 1.00 96.44 99 SER A CA 1
ATOM 737 C C . SER A 1 99 ? 2.368 11.528 -9.712 1.00 96.44 99 SER A C 1
ATOM 739 O O . SER A 1 99 ? 2.842 12.660 -9.707 1.00 96.44 99 SER A O 1
ATOM 741 N N . GLY A 1 100 ? 2.532 10.693 -8.677 1.00 95.44 100 GLY A N 1
ATOM 742 C CA . GLY A 1 100 ? 3.256 11.048 -7.452 1.00 95.44 100 GLY A CA 1
ATOM 743 C C . GLY A 1 100 ? 2.451 11.900 -6.466 1.00 95.44 100 GLY A C 1
ATOM 744 O O . GLY A 1 100 ? 2.995 12.358 -5.469 1.00 95.44 100 GLY A O 1
ATOM 745 N N . HIS A 1 101 ? 1.148 12.074 -6.685 1.00 97.31 101 HIS A N 1
ATOM 746 C CA . HIS A 1 101 ? 0.242 12.767 -5.765 1.00 97.31 101 HIS A CA 1
ATOM 747 C C . HIS A 1 101 ? -0.284 11.827 -4.663 1.00 97.31 101 HIS A C 1
ATOM 749 O O . HIS A 1 101 ? -1.453 11.896 -4.281 1.00 97.31 101 HIS A O 1
ATOM 755 N N . ILE A 1 102 ? 0.564 10.929 -4.143 1.00 96.56 102 ILE A N 1
ATOM 756 C CA . ILE A 1 102 ? 0.163 9.846 -3.226 1.00 96.56 102 ILE A CA 1
ATOM 757 C C . ILE A 1 102 ? -0.444 10.393 -1.927 1.00 96.56 102 ILE A C 1
ATOM 759 O O . ILE A 1 102 ? -1.387 9.814 -1.399 1.00 96.56 102 ILE A O 1
ATOM 763 N N . GLN A 1 103 ? 0.007 11.554 -1.454 1.00 96.12 103 GLN A N 1
ATOM 764 C CA . GLN A 1 103 ? -0.549 12.195 -0.256 1.00 96.12 103 GLN A CA 1
ATOM 765 C C . GLN A 1 103 ? -2.038 12.564 -0.400 1.00 96.12 103 GLN A C 1
ATOM 767 O O . GLN A 1 103 ? -2.785 12.532 0.574 1.00 96.12 103 GLN A O 1
ATOM 772 N N . GLN A 1 104 ? -2.520 12.827 -1.620 1.00 96.31 104 GLN A N 1
ATOM 773 C CA . GLN A 1 104 ? -3.937 13.125 -1.873 1.00 96.31 104 GLN A CA 1
ATOM 774 C C . GLN A 1 104 ? -4.852 11.892 -1.751 1.00 96.31 104 GLN A C 1
ATOM 776 O O . GLN A 1 104 ? -6.074 12.023 -1.862 1.00 96.31 104 GLN A O 1
ATOM 781 N N . ILE A 1 105 ? -4.282 10.698 -1.550 1.00 96.88 105 ILE A N 1
ATOM 782 C CA . ILE A 1 105 ? -5.027 9.446 -1.374 1.00 96.88 105 ILE A CA 1
ATOM 783 C C . ILE A 1 105 ? -5.652 9.355 0.019 1.00 96.88 105 ILE A C 1
ATOM 785 O O . ILE A 1 105 ? -6.648 8.654 0.176 1.00 96.88 105 ILE A O 1
ATOM 789 N N . GLU A 1 106 ? -5.161 10.097 1.020 1.00 96.38 106 GLU A N 1
ATOM 790 C CA . GLU A 1 106 ? -5.779 10.096 2.357 1.00 96.38 106 GLU A CA 1
ATOM 791 C C . GLU A 1 106 ? -7.269 10.476 2.279 1.00 96.38 106 GLU A C 1
ATOM 793 O O . GLU A 1 106 ? -8.114 9.838 2.905 1.00 96.38 106 GLU A O 1
ATOM 798 N N . GLN A 1 107 ? -7.626 11.419 1.399 1.00 95.50 107 GLN A N 1
ATOM 799 C CA . GLN A 1 107 ? -9.025 11.781 1.173 1.00 95.50 107 GLN A CA 1
ATOM 800 C C . GLN A 1 107 ? -9.849 10.622 0.588 1.00 95.50 107 GLN A C 1
ATOM 802 O O . GLN A 1 107 ? -11.025 10.467 0.925 1.00 95.50 107 GLN A O 1
ATOM 807 N N . ASP A 1 108 ? -9.251 9.796 -0.274 1.00 96.38 108 ASP A N 1
ATOM 808 C CA . ASP A 1 108 ? -9.914 8.619 -0.840 1.00 96.38 108 ASP A CA 1
ATOM 809 C C . ASP A 1 108 ? -10.129 7.548 0.238 1.00 96.38 108 ASP A C 1
ATOM 811 O O . ASP A 1 108 ? -11.216 6.973 0.314 1.00 96.38 108 ASP A O 1
ATOM 815 N N . VAL A 1 109 ? -9.142 7.342 1.120 1.00 96.00 109 VAL A N 1
ATOM 816 C CA . VAL A 1 109 ? -9.245 6.447 2.289 1.00 96.00 109 VAL A CA 1
ATOM 817 C C . VAL A 1 109 ? -10.414 6.862 3.181 1.00 96.00 109 VAL A C 1
ATOM 819 O O . VAL A 1 109 ? -11.244 6.029 3.557 1.00 96.00 109 VAL A O 1
ATOM 822 N N . GLU A 1 110 ? -10.528 8.152 3.496 1.00 94.19 110 GLU A N 1
ATOM 823 C CA . GLU A 1 110 ? -11.648 8.683 4.278 1.00 94.19 110 GLU A CA 1
ATOM 824 C C . GLU A 1 110 ? -12.993 8.483 3.571 1.00 94.19 110 GLU A C 1
ATOM 826 O O . GLU A 1 110 ? -13.972 8.062 4.192 1.00 94.19 110 GLU A O 1
ATOM 831 N N . ASN A 1 111 ? -13.053 8.758 2.267 1.00 93.56 111 ASN A N 1
ATOM 832 C CA . ASN A 1 111 ? -14.276 8.629 1.476 1.00 93.56 111 ASN A CA 1
ATOM 833 C C . ASN A 1 111 ? -14.733 7.170 1.351 1.00 93.56 111 ASN A C 1
ATOM 835 O O . ASN A 1 111 ? -15.935 6.892 1.363 1.00 93.56 111 ASN A O 1
ATOM 839 N N . GLN A 1 112 ? -13.804 6.223 1.216 1.00 93.56 112 GLN A N 1
ATOM 840 C CA . GLN A 1 112 ? -14.115 4.793 1.239 1.00 93.56 112 GLN A CA 1
ATOM 841 C C . GLN A 1 112 ? -14.571 4.341 2.627 1.00 93.56 112 GLN A C 1
ATOM 843 O O . GLN A 1 112 ? -15.589 3.661 2.738 1.00 93.56 112 GLN A O 1
ATOM 848 N N . SER A 1 113 ? -13.896 4.799 3.684 1.00 89.06 113 SER A N 1
ATOM 849 C CA . SER A 1 113 ? -14.266 4.480 5.069 1.00 89.06 113 SER A CA 1
ATOM 850 C C . SER A 1 113 ? -15.687 4.947 5.394 1.00 89.06 113 SER A C 1
ATOM 852 O O . SER A 1 113 ? -16.473 4.181 5.941 1.00 89.06 113 SER A O 1
ATOM 854 N N . LYS A 1 114 ? -16.056 6.172 4.989 1.00 88.06 114 LYS A N 1
ATOM 855 C CA . LYS A 1 114 ? -17.421 6.695 5.156 1.00 88.06 114 LYS A CA 1
ATOM 856 C C . LYS A 1 114 ? -18.446 5.814 4.449 1.00 88.06 114 LYS A C 1
ATOM 858 O O . LYS A 1 114 ? -19.437 5.458 5.064 1.00 88.06 114 LYS A O 1
ATOM 863 N N . ARG A 1 115 ? -18.203 5.420 3.194 1.00 83.44 115 ARG A N 1
ATOM 864 C CA . ARG A 1 115 ? -19.122 4.555 2.430 1.00 83.44 115 ARG A CA 1
ATOM 865 C C . ARG A 1 115 ? -19.290 3.170 3.058 1.00 83.44 115 ARG A C 1
ATOM 867 O O . ARG A 1 115 ? -20.406 2.676 3.116 1.00 83.44 115 ARG A O 1
ATOM 874 N N . SER A 1 116 ? -18.210 2.583 3.573 1.00 69.50 116 SER A N 1
ATOM 875 C CA . SER A 1 116 ? -18.243 1.261 4.212 1.00 69.50 116 SER A CA 1
ATOM 876 C C . SER A 1 116 ? -19.055 1.216 5.511 1.00 69.50 116 SER A C 1
ATOM 878 O O . SER A 1 116 ? -19.443 0.129 5.923 1.00 69.50 116 SER A O 1
ATOM 880 N N . LEU A 1 117 ? -19.289 2.355 6.171 1.00 60.12 117 LEU A N 1
ATOM 881 C CA . LEU A 1 117 ? -20.090 2.434 7.400 1.00 60.12 117 LEU A CA 1
ATOM 882 C C . LEU A 1 117 ? -21.606 2.464 7.138 1.00 60.12 117 LEU A C 1
ATOM 884 O O . LEU A 1 117 ? -22.375 2.298 8.079 1.00 60.12 117 LEU A O 1
ATOM 888 N N . TRP A 1 118 ? -22.028 2.685 5.889 1.00 49.19 118 TRP A N 1
ATOM 889 C CA . TRP A 1 118 ? -23.438 2.793 5.482 1.00 49.19 118 TRP A CA 1
ATOM 890 C C . TRP A 1 118 ? -23.873 1.678 4.516 1.00 49.19 118 TRP A C 1
ATOM 892 O O . TRP A 1 118 ? -24.899 1.819 3.850 1.00 49.19 118 TRP A O 1
ATOM 902 N N . GLY A 1 119 ? -23.071 0.615 4.404 1.00 43.00 119 GLY A N 1
ATOM 903 C CA . GLY A 1 119 ? -23.369 -0.585 3.615 1.00 43.00 119 GLY A CA 1
ATOM 904 C C . GLY A 1 119 ? -24.016 -1.687 4.436 1.00 43.00 119 GLY A C 1
ATOM 905 O O . GLY A 1 119 ? -23.752 -1.742 5.658 1.00 43.00 119 GLY A O 1
#

Foldseek 3Di:
DEEDEEDDALVVLQVCLQVLQVPDDYDYDYDDPDPLGRLVVSLVSPCVVPVQSLLSCLNRDAKDKDWDWDDDDPDTDIDIFMDGLPDPCNVVQSVCSRVVVSVVCVVVSVVVVVVVVVD

InterPro domains:
  IPR001482 Type II/IV secretion system domain [PF00437] (1-69)
  IPR027417 P-loop containing nucleoside triphosphate hydrolase [G3DSA:3.40.50.300] (1-118)
  IPR027417 P-loop containing nucleoside triphosphate hydrolase [SSF52540] (2-81)

Radius of gyration: 14.75 Å; chains: 1; bounding box: 40×30×43 Å

Sequence (119 aa):
MIYVGEIRDIASAAQIVRASINGNFIITTGHSGSIPDVLERFASLAQPHISNAREILAKGLVAVVHQSLESIGSKKILKVKSLVLTGNDGAAIREKIRSGHIQQIEQDVENQSKRSLWG

Secondary structure (DSSP, 8-state):
-EEEEE--SHHHHHHHHHHTTTT--EEEE---SSHHHHHHHHHHHHGGG-TTHHHHHHHH--EEEEEEEEEETTEEEEEEEEEESSSTTHHHHHHHHHTT-GGGGHHHHHHHHHHHTT-